Protein AF-A0A969WKK7-F1 (afdb_monomer_lite)

Radius of gyration: 14.58 Å; chains: 1; bounding box: 40×25×35 Å

pLDDT: mean 93.61, std 3.23, range [81.5, 97.31]

Sequence (98 aa):
MRLTEILQDSNYKLTQFSQDKIDKLEDEIFTKESRGKDIPYIECIVRKKEIRLTPEEVVRQLYLMVLTEDYNYPIHRMELEYAVTFGRQKKRADIVIF

Secondary structure (DSSP, 8-state):
--HHHHHTTSS--GGGS-HHHHHHHHHT-EEEEETTEEEEEEEETTTTEEEE--HHHHHHHHHHHIIIIIS---GGGEEEEEEEEETTEEEEEEEEE-

Foldseek 3Di:
DALCVLCVPHPDDCVVADPVLRVVVVVQWDWDDDPNDTFIWGQDPLVRDIDTDHNVVSVLSRVVCCCCPVVVQDSVQKDAQDWDDDPPDIDTDGIDGD

Structure (mmCIF, N/CA/C/O backbone):
data_AF-A0A969WKK7-F1
#
_entry.id   AF-A0A969WKK7-F1
#
loop_
_atom_site.group_PDB
_atom_site.id
_atom_site.type_symbol
_atom_site.label_atom_id
_atom_site.label_alt_id
_atom_site.label_comp_id
_atom_site.label_asym_id
_atom_site.label_entity_id
_atom_site.label_seq_id
_atom_site.pdbx_PDB_ins_code
_atom_site.Cartn_x
_atom_site.Cartn_y
_atom_site.Cartn_z
_atom_site.occupancy
_atom_site.B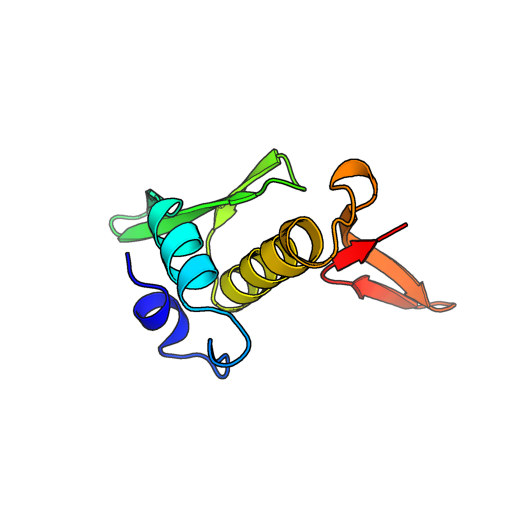_iso_or_equiv
_atom_site.auth_seq_id
_atom_site.auth_comp_id
_atom_site.auth_asym_id
_atom_site.auth_atom_id
_atom_site.pdbx_PDB_model_num
ATOM 1 N N . MET A 1 1 ? -15.624 -2.431 3.961 1.00 81.50 1 MET A N 1
ATOM 2 C CA . MET A 1 1 ? -15.595 -0.973 4.252 1.00 81.50 1 MET A CA 1
ATOM 3 C C . MET A 1 1 ? -15.173 -0.277 2.974 1.00 81.50 1 MET A C 1
ATOM 5 O O . MET A 1 1 ? -14.343 -0.858 2.290 1.00 81.50 1 MET A O 1
ATOM 9 N N . ARG A 1 2 ? -15.718 0.893 2.615 1.00 89.00 2 ARG A N 1
ATOM 10 C CA . ARG A 1 2 ? -15.351 1.522 1.332 1.00 89.00 2 ARG A CA 1
ATOM 11 C C . ARG A 1 2 ? -14.152 2.450 1.487 1.00 89.00 2 ARG A C 1
ATOM 13 O O . ARG A 1 2 ? -14.117 3.267 2.407 1.00 89.00 2 ARG A O 1
ATOM 20 N N . LEU A 1 3 ? -13.199 2.409 0.555 1.00 90.12 3 LEU A N 1
ATOM 21 C CA . LEU A 1 3 ? -12.039 3.311 0.567 1.00 90.12 3 LEU A CA 1
ATOM 22 C C . LEU A 1 3 ? -12.461 4.777 0.469 1.00 90.12 3 LEU A C 1
ATOM 24 O O . LEU A 1 3 ? -11.823 5.646 1.060 1.00 90.12 3 LEU A O 1
ATOM 28 N N . THR A 1 4 ? -13.566 5.066 -0.220 1.00 87.50 4 THR A N 1
ATOM 29 C CA . THR A 1 4 ? -14.118 6.424 -0.319 1.00 87.50 4 THR A CA 1
ATOM 30 C C . THR A 1 4 ? -14.472 7.025 1.041 1.00 87.50 4 THR A C 1
ATOM 32 O O . THR A 1 4 ? -14.347 8.233 1.207 1.00 87.50 4 THR A O 1
ATOM 35 N N . GLU A 1 5 ? -14.870 6.203 2.018 1.00 88.44 5 GLU A N 1
ATOM 36 C CA . GLU A 1 5 ? -15.175 6.647 3.388 1.00 88.44 5 GLU A CA 1
ATOM 37 C C . GLU A 1 5 ? -13.893 7.030 4.137 1.00 88.44 5 GLU A C 1
ATOM 39 O O . GLU A 1 5 ? -13.870 7.994 4.896 1.00 88.44 5 GLU A O 1
ATOM 44 N N . ILE A 1 6 ? -12.795 6.310 3.883 1.00 88.56 6 ILE A N 1
ATOM 45 C CA . ILE A 1 6 ? -11.482 6.594 4.477 1.00 88.56 6 ILE A CA 1
ATOM 46 C C . ILE A 1 6 ? -10.880 7.870 3.869 1.00 88.56 6 ILE A C 1
ATOM 48 O O . ILE A 1 6 ? -10.219 8.638 4.566 1.00 88.56 6 ILE A O 1
ATOM 52 N N . LEU A 1 7 ? -11.105 8.110 2.575 1.00 89.88 7 LEU A N 1
ATOM 53 C CA . LEU A 1 7 ? -10.513 9.224 1.828 1.00 89.88 7 LEU A CA 1
ATOM 54 C C . LEU A 1 7 ? -11.327 10.525 1.861 1.00 89.88 7 LEU A C 1
ATOM 56 O O . LEU A 1 7 ? -10.823 11.532 1.362 1.00 89.88 7 LEU A O 1
ATOM 60 N N . GLN A 1 8 ? -12.534 10.518 2.435 1.00 85.56 8 GLN A N 1
ATOM 61 C CA . GLN A 1 8 ? -13.525 11.599 2.330 1.00 85.56 8 GLN A CA 1
ATOM 62 C C . GLN A 1 8 ? -12.985 12.995 2.695 1.00 85.56 8 GLN A C 1
ATOM 64 O O . GLN A 1 8 ? -13.313 13.965 2.016 1.00 85.56 8 GLN A O 1
ATOM 69 N N . ASP A 1 9 ? -12.118 13.090 3.706 1.00 84.25 9 ASP A N 1
ATOM 70 C CA . ASP A 1 9 ? -11.540 14.358 4.183 1.00 84.25 9 ASP A CA 1
ATOM 71 C C . ASP A 1 9 ? -10.106 14.610 3.670 1.00 84.25 9 ASP A C 1
ATOM 73 O O . ASP A 1 9 ? -9.372 15.446 4.203 1.00 84.25 9 ASP A O 1
ATOM 77 N N . SER A 1 10 ? -9.662 13.865 2.655 1.00 88.31 10 SER A N 1
ATOM 78 C CA . SER A 1 10 ? -8.303 13.940 2.113 1.00 88.31 10 SER A CA 1
ATOM 79 C C . SER A 1 10 ? -8.266 14.510 0.692 1.00 88.31 10 SER A C 1
ATOM 81 O O . SER A 1 10 ? -9.244 14.475 -0.047 1.00 88.31 10 SER A O 1
ATOM 83 N N . ASN A 1 11 ? -7.089 14.983 0.271 1.00 88.88 11 ASN A N 1
ATOM 84 C CA . ASN A 1 11 ? -6.851 15.399 -1.117 1.00 88.88 11 ASN A CA 1
ATOM 85 C C . ASN A 1 11 ? -6.541 14.218 -2.059 1.00 88.88 11 ASN A C 1
ATOM 87 O O . ASN A 1 11 ? -6.260 14.434 -3.241 1.00 88.88 11 ASN A O 1
ATOM 91 N N . TYR A 1 12 ? -6.543 12.981 -1.555 1.00 88.50 12 TYR A N 1
ATOM 92 C CA . TYR A 1 12 ? -6.222 11.798 -2.344 1.00 88.50 12 TYR A CA 1
ATOM 93 C C . TYR A 1 12 ? -7.423 11.344 -3.173 1.00 88.50 12 TYR A C 1
ATOM 95 O O . TYR A 1 12 ? -8.568 11.391 -2.731 1.00 88.50 12 TYR A O 1
ATOM 103 N N . LYS A 1 13 ? -7.153 10.885 -4.397 1.00 89.62 13 LYS A N 1
ATOM 104 C CA . LYS A 1 13 ? -8.166 10.378 -5.327 1.00 89.62 13 LYS A CA 1
ATOM 105 C C . LYS A 1 13 ? -7.767 8.996 -5.819 1.00 89.62 13 LYS A C 1
ATOM 107 O O . LYS A 1 13 ? -6.600 8.757 -6.111 1.00 89.62 13 LYS A O 1
ATOM 112 N N . LEU A 1 14 ? -8.755 8.122 -5.983 1.00 91.31 14 LEU A N 1
ATOM 113 C CA . LEU A 1 14 ? -8.558 6.755 -6.477 1.00 91.31 14 LEU A CA 1
ATOM 114 C C . LEU A 1 14 ? -8.447 6.664 -8.006 1.00 91.31 14 LEU A C 1
ATOM 116 O O . LEU A 1 14 ? -8.240 5.588 -8.546 1.00 91.31 14 LEU A O 1
ATOM 120 N N . THR A 1 15 ? -8.543 7.791 -8.718 1.00 90.88 15 THR A N 1
ATOM 121 C CA . THR A 1 15 ? -8.596 7.853 -10.190 1.00 90.88 15 THR A CA 1
ATOM 122 C C . THR A 1 15 ? -7.361 7.291 -10.899 1.00 90.88 15 THR A C 1
ATOM 124 O O . THR A 1 15 ? -7.391 7.127 -12.112 1.00 90.88 15 THR A O 1
ATOM 127 N N . GLN A 1 16 ? -6.263 7.060 -10.175 1.00 89.69 16 GLN A N 1
ATOM 128 C CA . GLN A 1 16 ? -5.024 6.482 -10.708 1.00 89.69 16 GLN A CA 1
ATOM 129 C C . GLN A 1 16 ? -5.020 4.945 -10.692 1.00 89.69 16 GLN A C 1
ATOM 131 O O . GLN A 1 16 ? -4.119 4.346 -11.272 1.00 89.69 16 GLN A O 1
ATOM 136 N N . PHE A 1 17 ? -5.999 4.309 -10.043 1.00 94.88 17 PHE A N 1
ATOM 137 C CA . PHE A 1 17 ? -6.030 2.865 -9.820 1.00 94.88 17 PHE A CA 1
ATOM 138 C C . PHE A 1 17 ? -7.205 2.217 -10.554 1.00 94.88 17 PHE A C 1
ATOM 140 O O . PHE A 1 17 ? -8.257 2.829 -10.738 1.00 94.88 17 PHE A O 1
ATOM 147 N N . SER A 1 18 ? -7.023 0.968 -10.989 1.00 95.38 18 SER A N 1
ATOM 148 C CA . SER A 1 18 ? -8.096 0.185 -11.601 1.00 95.38 18 SER A CA 1
ATOM 149 C C . SER A 1 18 ? -9.134 -0.221 -10.559 1.00 95.38 18 SER A C 1
ATOM 151 O O . SER A 1 18 ? -8.789 -0.486 -9.408 1.00 95.38 18 SER A O 1
ATOM 153 N N . GLN A 1 19 ? -10.395 -0.339 -10.986 1.00 95.00 19 GLN A N 1
ATOM 154 C CA . GLN A 1 19 ? -11.487 -0.763 -10.106 1.00 95.00 19 GLN A CA 1
ATOM 155 C C . GLN A 1 19 ? -11.197 -2.119 -9.447 1.00 95.00 19 GLN A C 1
ATOM 157 O O . GLN A 1 19 ? -11.352 -2.248 -8.246 1.00 95.00 19 GLN A O 1
ATOM 162 N N . ASP A 1 20 ? -10.637 -3.067 -10.200 1.00 96.06 20 ASP A N 1
ATOM 163 C CA . ASP A 1 20 ? -10.217 -4.381 -9.692 1.00 96.06 20 ASP A CA 1
ATOM 164 C C . ASP A 1 20 ? -9.260 -4.301 -8.482 1.00 96.06 20 ASP A C 1
ATOM 166 O O . ASP A 1 20 ? -9.427 -5.021 -7.502 1.00 96.06 20 ASP A O 1
ATOM 170 N N . LYS A 1 21 ? -8.302 -3.360 -8.490 1.00 95.12 21 LYS A N 1
ATOM 171 C CA . LYS A 1 21 ? -7.368 -3.169 -7.366 1.00 95.12 21 LYS A CA 1
ATOM 172 C C . LYS A 1 21 ? -8.039 -2.493 -6.177 1.00 95.12 21 LYS A C 1
ATOM 174 O O . LYS A 1 21 ? -7.702 -2.794 -5.038 1.00 95.12 21 LYS A O 1
ATOM 179 N N . ILE A 1 22 ? -8.963 -1.570 -6.447 1.00 95.81 22 ILE A N 1
ATOM 180 C CA . ILE A 1 22 ? -9.769 -0.911 -5.415 1.00 95.81 22 ILE A CA 1
ATOM 181 C C . ILE A 1 22 ? -10.624 -1.956 -4.699 1.00 95.81 22 ILE A C 1
ATOM 183 O O . ILE A 1 22 ? -10.553 -2.041 -3.479 1.00 95.81 22 ILE A O 1
ATOM 187 N N . ASP A 1 23 ? -11.354 -2.776 -5.455 1.00 95.75 23 ASP A N 1
ATOM 188 C CA . ASP A 1 23 ? -12.242 -3.813 -4.926 1.00 95.75 23 ASP A CA 1
ATOM 189 C C . ASP A 1 23 ? -11.450 -4.846 -4.116 1.00 95.75 23 ASP A C 1
ATOM 191 O O . ASP A 1 23 ? -11.780 -5.129 -2.967 1.00 95.75 23 ASP A O 1
ATOM 195 N N . LYS A 1 24 ? -10.329 -5.330 -4.663 1.00 95.75 24 LYS A N 1
ATOM 196 C CA . LYS A 1 24 ? -9.454 -6.274 -3.962 1.00 95.75 24 LYS A CA 1
ATOM 197 C C . LYS A 1 24 ? -8.879 -5.692 -2.670 1.00 95.75 24 LYS A C 1
ATOM 199 O O . LYS A 1 24 ? -8.827 -6.392 -1.663 1.00 95.75 24 LYS A O 1
ATOM 204 N N . LEU A 1 25 ? -8.486 -4.415 -2.664 1.00 95.19 25 LEU A N 1
ATOM 205 C CA . LEU A 1 25 ? -8.034 -3.774 -1.432 1.00 95.19 25 LEU A CA 1
ATOM 206 C C . LEU A 1 25 ? -9.177 -3.646 -0.418 1.00 95.19 25 LEU A C 1
ATOM 208 O O . LEU A 1 25 ? -8.930 -3.862 0.761 1.00 95.19 25 LEU A O 1
ATOM 212 N N . GLU A 1 26 ? -10.396 -3.306 -0.855 1.00 95.75 26 GLU A N 1
ATOM 213 C CA . GLU A 1 26 ? -11.591 -3.215 0.000 1.00 95.75 26 GLU A CA 1
ATOM 214 C C . GLU A 1 26 ? -11.954 -4.550 0.663 1.00 95.75 26 GLU A C 1
ATOM 216 O O . GLU A 1 26 ? -12.337 -4.550 1.839 1.00 95.75 26 GLU A O 1
ATOM 221 N N . ASP A 1 27 ? -11.793 -5.660 -0.058 1.00 95.56 27 ASP A N 1
ATOM 222 C CA . ASP A 1 27 ? -12.049 -7.021 0.429 1.00 95.56 27 ASP A CA 1
ATOM 223 C C . ASP A 1 27 ? -11.043 -7.473 1.502 1.00 95.56 27 ASP A C 1
ATOM 225 O O . ASP A 1 27 ? -11.387 -8.251 2.393 1.00 95.56 27 ASP A O 1
ATOM 229 N N . GLU A 1 28 ? -9.809 -6.964 1.460 1.00 94.69 28 GLU A N 1
ATOM 230 C CA . GLU A 1 28 ? -8.758 -7.272 2.441 1.00 94.69 28 GLU A CA 1
ATOM 231 C C . GLU A 1 28 ? -8.848 -6.415 3.723 1.00 94.69 28 GLU A C 1
ATOM 233 O O . GLU A 1 28 ? -8.144 -6.679 4.705 1.00 94.69 28 GLU A O 1
ATOM 238 N N . ILE A 1 29 ? -9.712 -5.391 3.753 1.00 95.56 29 ILE A N 1
ATOM 239 C CA . ILE A 1 29 ? -9.875 -4.517 4.924 1.00 95.56 29 ILE A CA 1
ATOM 240 C C . ILE A 1 29 ? -10.619 -5.247 6.033 1.00 95.56 29 ILE A C 1
ATOM 242 O O . ILE A 1 29 ? -11.751 -5.701 5.870 1.00 95.56 29 ILE A O 1
ATOM 246 N N . PHE A 1 30 ? -10.047 -5.203 7.230 1.00 95.06 30 PHE A N 1
ATOM 247 C CA . PHE A 1 30 ? -10.714 -5.633 8.450 1.00 95.06 30 PHE A CA 1
ATOM 248 C C . PHE A 1 30 ? -10.691 -4.525 9.501 1.00 95.06 30 PHE A C 1
ATOM 250 O O . PHE A 1 30 ? -9.859 -3.617 9.467 1.00 95.06 30 PHE A O 1
ATOM 257 N N . THR A 1 31 ? -11.628 -4.566 10.442 1.00 94.31 31 THR A N 1
ATOM 258 C CA . THR A 1 31 ? -11.737 -3.559 11.500 1.00 94.31 31 THR A CA 1
ATOM 259 C C . THR A 1 31 ? -11.216 -4.086 12.829 1.00 94.31 31 THR A C 1
ATOM 261 O O . THR A 1 31 ? -11.329 -5.266 13.156 1.00 94.31 31 THR A O 1
ATOM 264 N N . LYS A 1 32 ? -10.631 -3.183 13.616 1.00 93.94 32 LYS A N 1
ATOM 265 C CA . LYS A 1 32 ? -10.275 -3.419 15.014 1.00 93.94 32 LYS A CA 1
ATOM 266 C C . LYS A 1 32 ? -10.953 -2.383 15.889 1.00 93.94 32 LYS A C 1
ATOM 268 O O . LYS A 1 32 ? -10.850 -1.187 15.610 1.00 93.94 32 LYS A O 1
ATOM 273 N N . GLU A 1 33 ? -11.573 -2.828 16.974 1.00 92.19 33 GLU A N 1
ATOM 274 C CA . GLU A 1 33 ? -12.150 -1.915 17.953 1.00 92.19 33 GLU A CA 1
ATOM 275 C C . GLU A 1 33 ? -11.033 -1.229 18.756 1.00 92.19 33 GLU A C 1
ATOM 277 O O . GLU A 1 33 ? -10.138 -1.868 19.316 1.00 92.19 33 GLU A O 1
ATOM 282 N N . SER A 1 34 ? -11.077 0.098 18.831 1.00 89.00 34 SER A N 1
ATOM 283 C CA . SER A 1 34 ? -10.220 0.877 19.717 1.00 89.00 34 SER A CA 1
ATOM 284 C C . SER A 1 34 ? -10.988 2.058 20.289 1.00 89.00 34 SER A C 1
ATOM 286 O O . SER A 1 34 ? -11.491 2.907 19.554 1.00 89.00 34 SER A O 1
ATOM 288 N N . ARG A 1 35 ? -11.064 2.135 21.624 1.00 87.12 35 ARG A N 1
ATOM 289 C CA . ARG A 1 35 ? -11.789 3.197 22.350 1.00 87.12 35 ARG A CA 1
ATOM 290 C C . ARG A 1 35 ? -13.245 3.358 21.870 1.00 87.12 35 ARG A C 1
ATOM 292 O O . ARG A 1 35 ? -13.719 4.483 21.725 1.00 87.12 35 ARG A O 1
ATOM 299 N N . GLY A 1 36 ? -13.925 2.239 21.599 1.00 88.06 36 GLY A N 1
ATOM 300 C CA . GLY A 1 36 ? -15.317 2.215 21.134 1.00 88.06 36 GLY A CA 1
ATOM 301 C C . GLY A 1 36 ? -15.522 2.698 19.695 1.00 88.06 36 GLY A C 1
ATOM 302 O O . GLY A 1 36 ? -16.635 3.073 19.336 1.00 88.06 36 GLY A O 1
ATOM 303 N N . LYS A 1 37 ? -14.459 2.750 18.883 1.00 88.12 37 LYS A N 1
ATOM 304 C CA . LYS A 1 37 ? -14.530 3.041 17.447 1.00 88.12 37 LYS A CA 1
ATOM 305 C C . LYS A 1 37 ? -13.874 1.920 16.656 1.00 88.12 37 LYS A C 1
ATOM 307 O O . LYS A 1 37 ? -12.776 1.489 17.009 1.00 88.12 37 LYS A O 1
ATO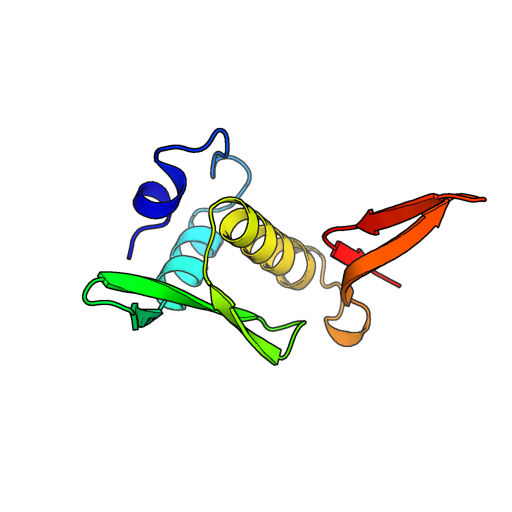M 312 N N . ASP A 1 38 ? -14.505 1.525 15.560 1.00 90.19 38 ASP A N 1
ATOM 313 C CA . ASP A 1 38 ? -13.913 0.607 14.594 1.00 90.19 38 ASP A CA 1
ATOM 314 C C . ASP A 1 38 ? -12.883 1.341 13.740 1.00 90.19 38 ASP A C 1
ATOM 316 O O . ASP A 1 38 ? -13.177 2.344 13.085 1.00 90.19 38 ASP A O 1
ATOM 320 N N . ILE A 1 39 ? -11.645 0.858 13.778 1.00 93.06 39 ILE A N 1
ATOM 321 C CA . ILE A 1 39 ? -10.534 1.405 13.006 1.00 93.06 39 ILE A CA 1
ATOM 322 C C . ILE A 1 39 ? -10.185 0.411 11.895 1.00 93.06 39 ILE A C 1
ATOM 324 O O . ILE A 1 39 ? -9.959 -0.759 12.206 1.00 93.06 39 ILE A O 1
ATOM 328 N N . PRO A 1 40 ? -10.091 0.845 10.625 1.00 95.12 40 PRO A N 1
ATOM 329 C CA . PRO A 1 40 ? -9.694 -0.032 9.531 1.00 95.12 40 PRO A CA 1
ATOM 330 C C . PRO A 1 40 ? -8.207 -0.377 9.575 1.00 95.12 40 PRO A C 1
ATOM 332 O O . PRO A 1 40 ? -7.349 0.484 9.806 1.00 95.12 40 PRO A O 1
ATOM 335 N N . TYR A 1 41 ? -7.915 -1.642 9.306 1.00 96.31 41 TYR A N 1
ATOM 336 C CA . TYR A 1 41 ? -6.591 -2.235 9.216 1.00 96.31 41 TYR A CA 1
ATOM 337 C C . TYR A 1 41 ? -6.479 -3.116 7.969 1.00 96.31 41 TYR A C 1
ATOM 339 O O . TYR A 1 41 ? -7.479 -3.563 7.412 1.00 96.31 41 TYR A O 1
ATOM 347 N N . ILE A 1 42 ? -5.237 -3.362 7.561 1.00 96.56 42 ILE A N 1
ATOM 348 C CA . ILE A 1 42 ? -4.878 -4.324 6.520 1.00 96.56 42 ILE A CA 1
ATOM 349 C C . ILE A 1 42 ? -3.567 -5.026 6.875 1.00 96.56 42 ILE A C 1
ATOM 351 O O . ILE A 1 42 ? -2.729 -4.465 7.589 1.00 96.56 42 ILE A O 1
ATOM 355 N N . GLU A 1 43 ? -3.366 -6.243 6.378 1.00 96.25 43 GLU A N 1
ATOM 356 C CA . GLU A 1 43 ? -2.080 -6.930 6.444 1.00 96.25 43 GLU A CA 1
ATOM 357 C C . GLU A 1 43 ? -1.160 -6.456 5.308 1.00 96.25 43 GLU A C 1
ATOM 359 O O . GLU A 1 43 ? -1.406 -6.684 4.131 1.00 96.25 43 GLU A O 1
ATOM 364 N N . CYS A 1 44 ? -0.067 -5.773 5.650 1.00 95.38 44 CYS A N 1
ATOM 365 C CA . CYS A 1 44 ? 0.863 -5.254 4.650 1.00 95.38 44 CYS A CA 1
ATOM 366 C C . CYS A 1 44 ? 1.834 -6.349 4.185 1.00 95.38 44 CYS A C 1
ATOM 368 O O . CYS A 1 44 ? 2.706 -6.761 4.954 1.00 95.38 44 CYS A O 1
ATOM 370 N N . ILE A 1 45 ? 1.764 -6.741 2.909 1.00 93.31 45 ILE A N 1
ATOM 371 C CA . ILE A 1 45 ? 2.578 -7.825 2.323 1.00 93.31 45 ILE A CA 1
ATOM 372 C C . ILE A 1 45 ? 4.098 -7.589 2.404 1.00 93.31 45 ILE A C 1
ATOM 374 O O . ILE A 1 45 ? 4.870 -8.541 2.512 1.00 93.31 45 ILE A O 1
ATOM 378 N N . VAL A 1 46 ? 4.541 -6.324 2.395 1.00 94.69 46 VAL A N 1
ATOM 379 C CA . VAL A 1 46 ? 5.969 -5.965 2.494 1.00 94.69 46 VAL A CA 1
ATOM 380 C C . VAL A 1 46 ? 6.435 -5.946 3.953 1.00 94.69 46 VAL A C 1
ATOM 382 O O . VAL A 1 46 ? 7.466 -6.525 4.286 1.00 94.69 46 VAL A O 1
ATOM 385 N N . ARG A 1 47 ? 5.673 -5.300 4.850 1.00 94.31 47 ARG A N 1
ATOM 386 C CA . ARG A 1 47 ? 6.031 -5.151 6.278 1.00 94.31 47 ARG A CA 1
ATOM 387 C C . ARG A 1 47 ? 5.646 -6.366 7.140 1.00 94.31 47 ARG A C 1
ATOM 389 O O . ARG A 1 47 ? 6.062 -6.409 8.296 1.00 94.31 47 ARG A O 1
ATOM 396 N N . LYS A 1 48 ? 4.868 -7.317 6.605 1.00 93.69 48 LYS A N 1
ATOM 397 C CA . LYS A 1 48 ? 4.374 -8.547 7.262 1.00 93.69 48 LYS A CA 1
ATOM 398 C C . LYS A 1 48 ? 3.737 -8.299 8.631 1.00 93.69 48 LYS A C 1
ATOM 400 O O . LYS A 1 48 ? 4.037 -8.975 9.612 1.00 93.69 48 LYS A O 1
ATOM 405 N N . LYS A 1 49 ? 2.913 -7.256 8.708 1.00 94.69 49 LYS A N 1
ATOM 406 C CA . LYS A 1 49 ? 2.190 -6.872 9.922 1.00 94.69 49 LYS A CA 1
ATOM 407 C C . LYS A 1 49 ? 0.897 -6.160 9.568 1.00 94.69 49 LYS A C 1
ATOM 409 O O . LYS A 1 49 ? 0.767 -5.602 8.479 1.00 94.69 49 LYS A O 1
ATOM 414 N N . GLU A 1 50 ? -0.005 -6.115 10.532 1.00 96.25 50 GLU A N 1
ATOM 415 C CA . GLU A 1 50 ? -1.261 -5.385 10.431 1.00 96.25 50 GLU A CA 1
ATOM 416 C C . GLU A 1 50 ? -1.015 -3.884 10.632 1.00 96.25 50 GLU A C 1
ATOM 418 O O . GLU A 1 50 ? -0.367 -3.460 11.596 1.00 96.25 50 GLU A O 1
ATOM 423 N N . ILE A 1 51 ? -1.525 -3.064 9.719 1.00 95.25 51 ILE A N 1
ATOM 424 C CA . ILE A 1 51 ? -1.298 -1.618 9.692 1.00 95.25 51 ILE A CA 1
ATOM 425 C C . ILE A 1 51 ? -2.634 -0.908 9.577 1.00 95.25 51 ILE A C 1
ATOM 427 O O . ILE A 1 51 ? -3.514 -1.333 8.836 1.00 95.25 51 ILE A O 1
ATOM 431 N N . ARG A 1 52 ? -2.777 0.190 10.319 1.00 95.25 52 ARG A N 1
ATOM 432 C CA . ARG A 1 52 ? -3.950 1.054 10.238 1.00 95.25 52 ARG A CA 1
ATOM 433 C C . ARG A 1 52 ? -4.025 1.704 8.857 1.00 95.25 52 ARG A C 1
ATOM 435 O O . ARG A 1 52 ? -3.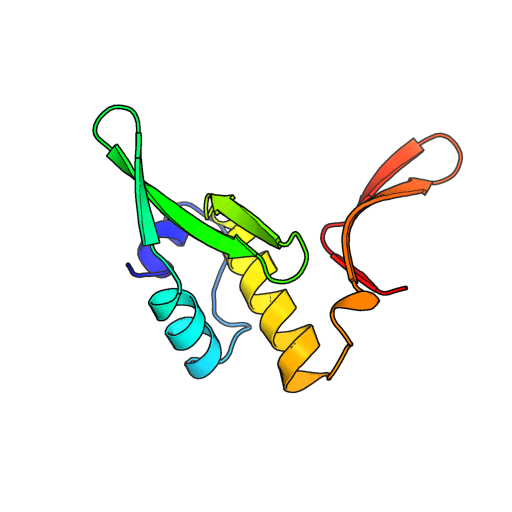066 2.350 8.439 1.00 95.25 52 ARG A O 1
ATOM 442 N N . LEU A 1 53 ? -5.188 1.633 8.219 1.00 94.81 53 LEU A N 1
ATOM 443 C CA . LEU A 1 53 ? -5.453 2.314 6.953 1.00 94.81 53 LEU A CA 1
ATOM 444 C C . LEU A 1 53 ? -5.748 3.798 7.191 1.00 94.81 53 LEU A C 1
ATOM 446 O O . LEU A 1 53 ? -6.868 4.203 7.500 1.00 94.81 53 LEU A O 1
ATOM 450 N N . THR A 1 54 ? -4.713 4.624 7.077 1.00 94.44 54 THR A N 1
ATOM 451 C CA . THR A 1 54 ? -4.854 6.076 6.898 1.00 94.44 54 THR A CA 1
ATOM 452 C C . THR A 1 54 ? -5.069 6.396 5.414 1.00 94.44 54 THR A C 1
ATOM 454 O O . THR A 1 54 ? -4.761 5.552 4.572 1.00 94.44 54 THR A O 1
ATOM 457 N N . PRO A 1 55 ? -5.527 7.610 5.050 1.00 94.88 55 PRO A N 1
ATOM 458 C CA . PRO A 1 55 ? -5.673 7.984 3.642 1.00 94.88 55 PRO A CA 1
ATOM 459 C C . PRO A 1 55 ? -4.395 7.793 2.811 1.00 94.88 55 PRO A C 1
ATOM 461 O O . PRO A 1 55 ? -4.438 7.324 1.680 1.00 94.88 55 PRO A O 1
ATOM 464 N N . GLU A 1 56 ? -3.242 8.108 3.399 1.00 94.44 56 GLU A N 1
ATOM 465 C CA . GLU A 1 56 ? -1.931 7.907 2.777 1.00 94.44 56 GLU A CA 1
ATOM 466 C C . GLU A 1 56 ? -1.573 6.419 2.641 1.00 94.44 56 GLU A C 1
ATOM 468 O O . GLU A 1 56 ? -1.034 6.000 1.619 1.00 94.44 56 GLU A O 1
ATOM 473 N N . GLU A 1 57 ? -1.902 5.598 3.645 1.00 95.56 57 GLU A N 1
ATOM 474 C CA . GLU A 1 57 ? -1.650 4.156 3.593 1.00 95.56 57 GLU A CA 1
ATOM 475 C C . GLU A 1 57 ? -2.533 3.457 2.555 1.00 95.56 57 GLU A C 1
ATOM 477 O O . GLU A 1 57 ? -2.040 2.561 1.881 1.00 95.56 57 GLU A O 1
ATOM 482 N N . VAL A 1 58 ? -3.782 3.895 2.355 1.00 95.75 58 VAL A N 1
ATOM 483 C CA . VAL A 1 58 ? -4.643 3.403 1.262 1.00 95.75 58 VAL A CA 1
ATOM 484 C C . VAL A 1 58 ? -3.931 3.563 -0.081 1.00 95.75 58 VAL A C 1
ATOM 486 O O . VAL A 1 58 ? -3.781 2.603 -0.833 1.00 95.75 58 VAL A O 1
ATOM 489 N N . VAL A 1 59 ? -3.432 4.770 -0.361 1.00 95.44 59 VAL A N 1
ATOM 490 C CA . VAL A 1 59 ? -2.710 5.064 -1.606 1.00 95.44 59 VAL A CA 1
ATOM 491 C C . VAL A 1 59 ? -1.428 4.234 -1.702 1.00 95.44 59 VAL A C 1
ATOM 493 O O . VAL A 1 59 ? -1.137 3.682 -2.761 1.00 95.44 59 VAL A O 1
ATOM 496 N N . ARG A 1 60 ? -0.678 4.092 -0.601 1.00 95.94 60 ARG A N 1
ATOM 497 C CA . ARG A 1 60 ? 0.542 3.273 -0.553 1.00 95.94 60 ARG A CA 1
ATOM 498 C C . ARG A 1 60 ? 0.258 1.805 -0.879 1.00 95.94 60 ARG A C 1
ATOM 500 O O . ARG A 1 60 ? 0.980 1.239 -1.691 1.00 95.94 60 ARG A O 1
ATOM 507 N N . GLN A 1 61 ? -0.778 1.202 -0.294 1.00 96.75 61 GLN A N 1
ATOM 508 C CA . GLN A 1 61 ? -1.145 -0.195 -0.557 1.00 96.75 61 GLN A CA 1
ATOM 509 C C . GLN A 1 61 ? -1.581 -0.407 -2.010 1.00 96.75 61 GLN A C 1
ATOM 511 O O . GLN A 1 61 ? -1.098 -1.334 -2.655 1.00 96.75 61 GLN A O 1
ATOM 516 N N . LEU A 1 62 ? -2.382 0.504 -2.576 1.00 96.94 62 LEU A N 1
ATOM 517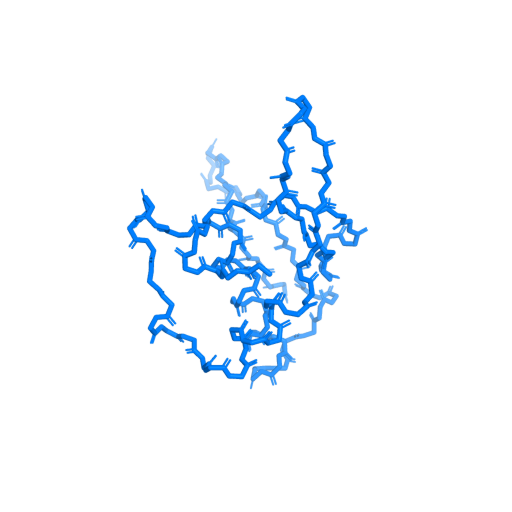 C CA . LEU A 1 62 ? -2.753 0.441 -3.995 1.00 96.94 62 LEU A CA 1
ATOM 518 C C . LEU A 1 62 ? -1.529 0.528 -4.916 1.00 96.94 62 LEU A C 1
ATOM 520 O O . LEU A 1 62 ? -1.429 -0.221 -5.887 1.00 96.94 62 LEU A O 1
ATOM 524 N N . TYR A 1 63 ? -0.559 1.393 -4.600 1.00 96.94 63 TYR A N 1
ATOM 525 C CA . TYR A 1 63 ? 0.701 1.439 -5.342 1.00 96.94 63 TYR A CA 1
ATOM 526 C C . TYR A 1 63 ? 1.512 0.152 -5.206 1.00 96.94 63 TYR A C 1
ATOM 528 O O . TYR A 1 63 ? 2.124 -0.266 -6.185 1.00 96.94 63 TYR A O 1
ATOM 536 N N . LEU A 1 64 ? 1.512 -0.499 -4.040 1.00 96.75 64 LEU A N 1
ATOM 537 C CA . LEU A 1 64 ? 2.183 -1.790 -3.888 1.00 96.75 64 LEU A CA 1
ATOM 538 C C . LEU A 1 64 ? 1.565 -2.847 -4.792 1.00 96.75 64 LEU A C 1
ATOM 540 O O . LEU A 1 64 ? 2.318 -3.518 -5.486 1.00 96.75 64 LEU A O 1
ATOM 544 N N . MET A 1 65 ? 0.235 -2.918 -4.873 1.00 96.31 65 MET A N 1
ATOM 545 C CA . MET A 1 65 ? -0.449 -3.827 -5.797 1.00 96.31 65 MET A CA 1
ATOM 546 C C . MET A 1 65 ? -0.072 -3.537 -7.252 1.00 96.31 65 MET A C 1
ATOM 548 O O . MET A 1 65 ? 0.243 -4.461 -7.991 1.00 96.31 65 MET A O 1
ATOM 552 N N . VAL A 1 66 ? -0.022 -2.266 -7.668 1.00 96.81 66 VAL A N 1
ATOM 553 C CA . VAL A 1 66 ? 0.449 -1.897 -9.019 1.00 96.81 66 VAL A CA 1
ATOM 554 C C . VAL A 1 66 ? 1.891 -2.362 -9.246 1.00 96.81 66 VAL A C 1
ATOM 556 O O . VAL A 1 66 ? 2.193 -2.998 -10.253 1.00 96.81 66 VAL A O 1
ATOM 559 N N . LEU A 1 67 ? 2.796 -2.092 -8.304 1.00 97.06 67 LEU A N 1
ATOM 560 C CA . LEU A 1 67 ? 4.206 -2.463 -8.431 1.00 97.06 67 LEU A CA 1
ATOM 561 C C . LEU A 1 67 ? 4.408 -3.985 -8.472 1.00 97.06 67 LEU A C 1
ATOM 563 O O . LEU A 1 67 ? 5.257 -4.458 -9.227 1.00 97.06 67 LEU A O 1
ATOM 567 N N . THR A 1 68 ? 3.660 -4.754 -7.681 1.00 95.94 68 THR A N 1
ATOM 568 C CA . THR A 1 68 ? 3.828 -6.210 -7.602 1.00 95.94 68 THR A CA 1
ATOM 569 C C . THR A 1 68 ? 3.054 -6.967 -8.675 1.00 95.94 68 THR A C 1
ATOM 571 O O . THR A 1 68 ? 3.558 -7.974 -9.163 1.00 95.94 68 THR A O 1
ATOM 574 N N . GLU A 1 69 ? 1.850 -6.520 -9.037 1.00 95.50 69 GLU A N 1
ATOM 575 C CA . GLU A 1 69 ? 0.942 -7.251 -9.936 1.00 95.50 69 GLU A CA 1
ATOM 576 C C . GLU A 1 69 ? 1.062 -6.797 -11.391 1.00 95.50 69 GLU A C 1
ATOM 578 O O . GLU A 1 69 ? 1.067 -7.647 -12.277 1.00 95.50 69 GLU A O 1
ATOM 583 N N . ASP A 1 70 ? 1.212 -5.491 -11.644 1.00 96.12 70 ASP A N 1
ATOM 584 C CA . ASP A 1 70 ? 1.287 -4.969 -13.017 1.00 96.12 70 ASP A CA 1
ATOM 585 C C . ASP A 1 70 ? 2.733 -4.893 -13.518 1.00 96.12 70 ASP A C 1
ATOM 587 O O . ASP A 1 70 ? 3.010 -5.137 -14.692 1.00 96.12 70 ASP A O 1
ATOM 591 N N . TYR A 1 71 ? 3.666 -4.531 -12.632 1.00 96.56 71 TYR A N 1
ATOM 592 C CA . TYR A 1 71 ? 5.084 -4.375 -12.977 1.00 96.56 71 TYR A CA 1
ATOM 593 C C . TYR A 1 71 ? 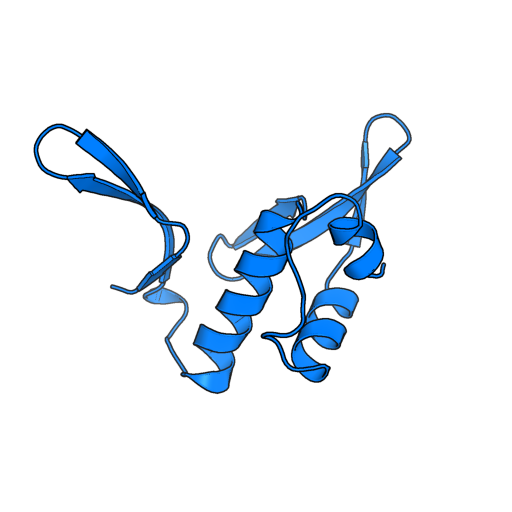5.975 -5.522 -12.498 1.00 96.56 71 TYR A C 1
ATOM 595 O O . TYR A 1 71 ? 7.177 -5.514 -12.770 1.00 96.56 71 TYR A O 1
ATOM 603 N N . ASN A 1 72 ? 5.406 -6.515 -11.810 1.00 96.19 72 ASN A N 1
ATOM 604 C CA . ASN A 1 72 ? 6.102 -7.724 -11.366 1.00 96.19 72 ASN A CA 1
ATOM 605 C C . ASN A 1 72 ? 7.381 -7.452 -10.554 1.00 96.19 72 ASN A C 1
ATOM 607 O O . ASN A 1 72 ? 8.305 -8.275 -10.542 1.00 96.19 72 ASN A O 1
ATOM 611 N N . TYR A 1 73 ? 7.455 -6.322 -9.845 1.00 97.31 73 TYR A N 1
ATOM 612 C CA . TYR A 1 73 ? 8.557 -6.088 -8.925 1.00 97.31 73 TYR A CA 1
ATOM 613 C C . TYR A 1 73 ? 8.435 -7.054 -7.740 1.00 97.31 73 TYR A C 1
ATOM 615 O O . TYR A 1 73 ? 7.390 -7.116 -7.087 1.00 97.31 73 TYR A O 1
ATOM 623 N N . PRO A 1 74 ? 9.491 -7.817 -7.423 1.00 96.44 74 PRO A N 1
ATOM 624 C CA . PRO A 1 74 ? 9.409 -8.805 -6.365 1.00 96.44 74 PRO A CA 1
ATOM 625 C C . PRO A 1 74 ? 9.369 -8.140 -4.984 1.00 96.44 74 PRO A C 1
ATOM 627 O O . PRO A 1 74 ? 10.205 -7.295 -4.664 1.00 96.44 74 PRO A O 1
ATOM 630 N N . ILE A 1 75 ? 8.457 -8.607 -4.125 1.00 95.31 75 ILE A N 1
ATOM 631 C CA . ILE A 1 75 ? 8.245 -8.087 -2.760 1.00 95.31 75 ILE A CA 1
ATOM 632 C C . ILE A 1 75 ? 9.543 -8.071 -1.938 1.00 95.31 75 ILE A C 1
ATOM 634 O O . ILE A 1 75 ? 9.787 -7.133 -1.189 1.00 95.31 75 ILE A O 1
ATOM 638 N N . HIS A 1 76 ? 10.415 -9.073 -2.100 1.00 95.38 76 HIS A N 1
ATOM 639 C CA . HIS A 1 76 ? 11.673 -9.166 -1.345 1.00 95.38 76 HIS A CA 1
ATOM 640 C C . HIS A 1 76 ? 12.707 -8.081 -1.700 1.00 95.38 76 HIS A C 1
ATOM 642 O O . HIS A 1 76 ? 13.709 -7.964 -1.001 1.00 95.38 76 HIS A O 1
ATOM 648 N N . ARG A 1 77 ? 12.492 -7.313 -2.779 1.00 96.38 77 ARG A N 1
ATOM 649 C CA . ARG A 1 77 ? 13.309 -6.141 -3.137 1.00 96.38 77 ARG A CA 1
ATOM 650 C C . ARG A 1 77 ? 12.690 -4.827 -2.667 1.00 96.38 77 ARG A C 1
ATOM 652 O O . ARG A 1 77 ? 13.281 -3.780 -2.905 1.00 96.38 77 ARG A O 1
ATOM 659 N N . MET A 1 78 ? 11.518 -4.861 -2.036 1.00 97.06 78 MET A N 1
ATOM 660 C CA . MET A 1 78 ? 10.814 -3.664 -1.594 1.00 97.06 78 MET A CA 1
ATOM 661 C C . MET A 1 78 ? 11.032 -3.397 -0.111 1.00 97.06 78 MET A C 1
ATOM 663 O O . MET A 1 78 ? 10.985 -4.308 0.713 1.00 97.06 78 MET A O 1
ATOM 667 N N . GLU A 1 79 ? 11.170 -2.124 0.237 1.00 96.12 79 GLU A N 1
ATOM 668 C CA . GLU A 1 79 ? 11.112 -1.662 1.617 1.00 96.12 79 GLU A CA 1
ATOM 669 C C . GLU A 1 79 ? 10.232 -0.416 1.706 1.00 96.12 79 GLU A C 1
ATOM 671 O O . GLU A 1 79 ? 10.252 0.453 0.831 1.00 96.12 79 GLU A O 1
ATOM 676 N N . LEU A 1 80 ? 9.416 -0.348 2.756 1.00 95.19 80 LEU A N 1
ATOM 677 C CA . LEU A 1 80 ? 8.515 0.775 2.989 1.00 95.19 80 LEU A CA 1
ATOM 678 C C . LEU A 1 80 ? 9.119 1.710 4.012 1.00 95.19 80 LEU A C 1
ATOM 680 O O . LEU A 1 80 ? 9.762 1.262 4.962 1.00 95.19 80 LEU A O 1
ATOM 684 N N . GLU A 1 81 ? 8.817 2.999 3.874 1.00 92.88 81 GLU A N 1
ATOM 685 C CA . GLU A 1 81 ? 9.162 3.990 4.890 1.00 92.88 81 GLU A CA 1
ATOM 686 C C . GLU A 1 81 ? 10.688 4.084 5.164 1.00 92.88 81 GLU A C 1
ATOM 688 O O . GLU A 1 81 ? 11.128 4.476 6.257 1.00 92.88 81 GLU A O 1
ATOM 693 N N . TYR A 1 82 ? 11.487 3.736 4.149 1.00 94.44 82 TYR A N 1
ATOM 694 C CA . TYR A 1 82 ? 12.937 3.571 4.199 1.00 94.44 82 TYR A CA 1
ATOM 695 C C . TYR A 1 82 ? 13.670 4.903 4.377 1.00 94.44 82 TYR A C 1
ATOM 697 O O . TYR A 1 82 ? 13.370 5.902 3.717 1.00 94.44 82 TYR A O 1
ATOM 705 N N . ALA A 1 83 ? 14.670 4.923 5.258 1.00 94.38 83 ALA A N 1
ATOM 706 C CA . ALA A 1 83 ? 15.462 6.116 5.529 1.00 94.38 83 ALA A CA 1
ATOM 707 C C . ALA A 1 83 ? 16.583 6.291 4.492 1.00 94.38 83 ALA A C 1
ATOM 709 O O . ALA A 1 83 ? 17.566 5.554 4.482 1.00 94.38 83 ALA A O 1
ATOM 710 N N . VAL A 1 84 ? 16.478 7.332 3.670 1.00 93.19 84 VAL A N 1
ATOM 711 C CA . VAL A 1 84 ? 17.471 7.707 2.660 1.00 93.19 84 VAL A CA 1
ATOM 712 C C . VAL A 1 84 ? 18.330 8.864 3.175 1.00 93.19 84 VAL A C 1
ATOM 714 O O . VAL A 1 84 ? 17.825 9.881 3.664 1.00 93.19 84 VAL A O 1
ATOM 717 N N . THR A 1 85 ? 19.652 8.719 3.057 1.00 93.44 85 THR A N 1
ATOM 718 C CA . THR A 1 85 ? 20.613 9.756 3.460 1.00 93.44 85 THR A CA 1
ATOM 719 C C . THR A 1 85 ? 20.919 10.685 2.285 1.00 93.44 85 THR A C 1
ATOM 721 O O . THR A 1 85 ? 21.513 10.278 1.293 1.00 93.44 85 THR A O 1
ATOM 724 N N . PHE A 1 86 ? 20.550 11.956 2.425 1.00 89.81 86 PHE A N 1
ATOM 725 C CA . PHE A 1 86 ? 20.837 13.045 1.494 1.00 89.81 86 PHE A CA 1
ATOM 726 C C . PHE A 1 86 ? 21.945 13.933 2.075 1.00 89.81 86 PHE A C 1
ATOM 728 O O . PHE A 1 86 ? 21.686 14.964 2.706 1.00 89.81 86 PHE A O 1
ATOM 735 N N . GLY A 1 87 ? 23.202 13.508 1.912 1.00 91.31 87 GLY A N 1
ATOM 736 C CA . GLY A 1 87 ? 24.357 14.191 2.500 1.00 91.31 87 GLY A CA 1
ATOM 737 C C . GLY A 1 87 ? 24.273 14.220 4.029 1.00 91.31 87 GLY A C 1
ATOM 738 O O . GLY A 1 87 ? 24.459 13.198 4.680 1.00 91.31 87 GLY A O 1
ATOM 739 N N . ARG A 1 88 ? 23.980 15.394 4.610 1.00 91.44 88 ARG A N 1
ATOM 740 C CA . ARG A 1 88 ? 23.803 15.565 6.068 1.00 91.44 88 ARG A CA 1
ATOM 741 C C . ARG A 1 88 ? 22.369 15.325 6.554 1.00 91.44 88 ARG A C 1
ATOM 743 O O . ARG A 1 88 ? 22.160 15.197 7.755 1.00 91.44 88 ARG A O 1
ATOM 750 N N . GLN A 1 89 ? 21.381 15.306 5.659 1.00 92.69 89 GLN A N 1
ATOM 751 C CA . GLN A 1 89 ? 19.973 15.129 6.017 1.00 92.69 89 GLN A CA 1
ATOM 752 C C . GLN A 1 89 ? 19.552 13.667 5.857 1.00 92.69 89 GLN A C 1
ATOM 754 O O . GLN A 1 89 ? 19.960 13.003 4.909 1.00 92.69 89 GLN A O 1
ATOM 759 N N . LYS A 1 90 ? 18.687 13.174 6.746 1.00 91.62 90 LYS A N 1
ATOM 760 C CA . LYS A 1 90 ? 17.974 11.903 6.560 1.00 91.62 90 LYS A CA 1
ATOM 761 C C . LYS A 1 90 ? 16.521 12.206 6.221 1.00 91.62 90 LYS A C 1
ATOM 763 O O . LYS A 1 90 ? 15.872 12.960 6.942 1.00 91.62 90 LYS A O 1
ATOM 768 N N . LYS A 1 91 ? 16.026 11.641 5.123 1.00 93.81 91 LYS A N 1
ATOM 769 C CA . LYS A 1 91 ? 14.620 11.716 4.702 1.00 93.81 91 LYS A CA 1
ATOM 770 C C . LYS A 1 91 ? 14.049 10.307 4.617 1.00 93.81 91 LYS A C 1
ATOM 772 O O . LYS A 1 91 ? 14.809 9.348 4.541 1.00 93.81 91 LYS A O 1
ATOM 777 N N . ARG A 1 92 ? 12.726 10.175 4.648 1.00 94.38 92 ARG A N 1
ATOM 778 C CA . ARG A 1 92 ? 12.051 8.884 4.474 1.00 94.38 92 ARG A CA 1
ATOM 779 C C . ARG A 1 92 ? 11.392 8.834 3.108 1.00 94.38 92 ARG A C 1
ATOM 781 O O . ARG A 1 92 ? 10.748 9.803 2.720 1.00 94.38 92 ARG A O 1
ATOM 788 N N . ALA A 1 93 ? 11.597 7.732 2.403 1.00 94.38 93 ALA A N 1
ATOM 789 C CA . ALA A 1 93 ? 10.899 7.408 1.171 1.00 94.38 93 ALA A CA 1
ATOM 790 C C . ALA A 1 93 ? 9.749 6.448 1.488 1.00 94.38 93 ALA A C 1
ATOM 792 O O . ALA A 1 93 ? 9.898 5.563 2.329 1.00 94.38 93 ALA A O 1
ATOM 793 N N . ASP A 1 94 ? 8.609 6.617 0.823 1.00 94.19 94 ASP A N 1
ATOM 794 C CA . ASP A 1 94 ? 7.423 5.797 1.077 1.00 94.19 94 ASP A CA 1
ATOM 795 C C . ASP A 1 94 ? 7.606 4.348 0.645 1.00 94.19 94 ASP A C 1
ATOM 797 O O . ASP A 1 94 ? 7.290 3.434 1.406 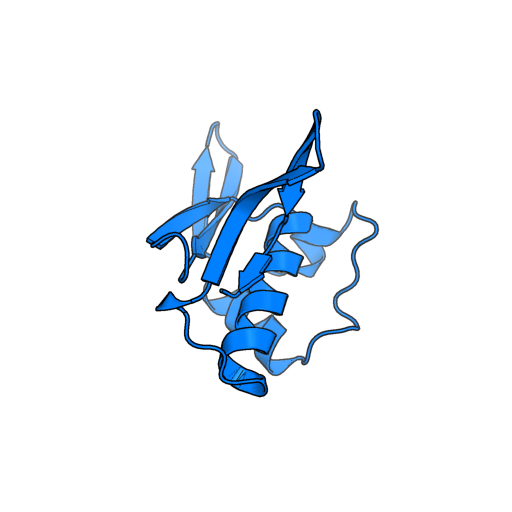1.00 94.19 94 ASP A O 1
ATOM 801 N N . ILE A 1 95 ? 8.137 4.156 -0.562 1.00 96.38 95 ILE A N 1
ATOM 802 C CA . ILE A 1 95 ? 8.413 2.858 -1.172 1.00 96.38 95 ILE A CA 1
ATOM 803 C C . ILE A 1 95 ? 9.790 2.952 -1.830 1.00 96.38 95 ILE A C 1
ATOM 805 O O . ILE A 1 95 ? 10.056 3.883 -2.591 1.00 96.38 95 ILE A O 1
ATOM 809 N N . VAL A 1 96 ? 10.661 1.992 -1.541 1.00 96.31 96 VAL A N 1
ATOM 810 C CA . VAL A 1 96 ? 11.962 1.822 -2.193 1.00 96.31 96 VAL A CA 1
ATOM 811 C C . VAL A 1 96 ? 12.024 0.423 -2.779 1.00 96.31 96 VAL A C 1
ATOM 813 O O . VAL A 1 96 ? 11.572 -0.529 -2.149 1.00 96.31 96 VAL A O 1
ATOM 816 N N . ILE A 1 97 ? 12.582 0.311 -3.982 1.00 96.12 97 ILE A N 1
ATOM 817 C CA . ILE A 1 97 ? 12.880 -0.959 -4.641 1.00 96.12 97 ILE A CA 1
ATOM 818 C C . ILE A 1 97 ? 14.398 -0.993 -4.852 1.00 96.12 97 ILE A C 1
ATOM 820 O O . ILE A 1 97 ? 14.925 -0.134 -5.560 1.00 96.12 97 ILE A O 1
ATOM 824 N N . PHE A 1 98 ? 15.093 -1.923 -4.194 1.00 94.56 98 PHE A N 1
ATOM 825 C CA . PHE A 1 98 ? 16.537 -2.157 -4.359 1.00 94.56 98 PHE A CA 1
ATOM 826 C C . PHE A 1 98 ? 16.827 -2.893 -5.651 1.00 94.56 98 PHE A C 1
ATOM 828 O O . PHE A 1 98 ? 15.916 -3.601 -6.118 1.00 94.56 98 PHE A O 1
#